Protein AF-A0A0A9GD44-F1 (afdb_monomer_lite)

Foldseek 3Di:
DVVLLVDDLVNCVVVVNDPPVSVVSCVVSPPDPD

Secondary structure (DSSP, 8-state):
--HHHH--HHHHHHTT--HHHHHHHHHHHS----

Radius of gyration: 9.58 Å; chains: 1; bounding box: 25×20×20 Å

Organism: Arundo donax (NCBI:txid35708)

Sequence (34 aa):
MAALRQMGESDLKDMGVPMGPRKKILLAVGPQSK

InterPro domains:
  IPR001660 Sterile alpha motif domain [PF00536] (1-29)
  IPR013761 Sterile alpha motif/pointed domain superfamily [G3DSA:1.10.150.50] (1-34)
  IPR013761 Sterile alpha motif/pointed domain superfamily [SSF47769] (2-30)

pLDDT: mean 84.74, std 11.41, range [56.56, 95.31]

Structure (mmCIF, N/CA/C/O backbone):
data_AF-A0A0A9GD44-F1
#
_entry.id   AF-A0A0A9GD44-F1
#
loop_
_atom_site.group_PDB
_atom_site.id
_atom_site.type_symbol
_atom_site.label_atom_id
_atom_site.label_alt_id
_atom_site.label_comp_id
_atom_site.label_asym_id
_atom_site.label_entity_id
_atom_site.label_seq_id
_atom_site.pdbx_PDB_ins_code
_atom_site.Cartn_x
_atom_site.Cartn_y
_atom_site.Cartn_z
_atom_site.occupancy
_atom_site.B_iso_or_equiv
_atom_site.auth_seq_id
_atom_site.auth_comp_id
_atom_site.auth_asym_id
_atom_site.auth_atom_id
_atom_site.pdbx_PDB_model_num
ATOM 1 N N . MET A 1 1 ? -11.198 -4.215 7.987 1.00 59.34 1 MET A N 1
ATOM 2 C CA . MET A 1 1 ? -9.793 -4.488 7.610 1.00 59.34 1 MET A CA 1
ATOM 3 C C . MET A 1 1 ? -8.871 -3.542 8.372 1.00 59.34 1 MET A C 1
ATOM 5 O O . MET A 1 1 ? -8.732 -2.395 7.972 1.00 59.34 1 MET A O 1
ATOM 9 N N . ALA A 1 2 ? -8.313 -3.987 9.503 1.00 72.00 2 ALA A N 1
ATOM 10 C CA . ALA A 1 2 ? -7.465 -3.149 10.362 1.00 72.00 2 ALA A CA 1
ATOM 11 C C . ALA A 1 2 ? -6.003 -3.081 9.886 1.00 72.00 2 ALA A C 1
ATOM 13 O O . ALA A 1 2 ? -5.387 -2.025 9.983 1.00 72.00 2 ALA A O 1
ATOM 14 N N . ALA A 1 3 ? -5.468 -4.179 9.338 1.00 76.38 3 ALA A N 1
ATOM 15 C CA . ALA A 1 3 ? -4.087 -4.242 8.854 1.00 76.38 3 ALA A CA 1
ATOM 16 C C . ALA A 1 3 ? -3.875 -3.335 7.636 1.00 76.38 3 ALA A C 1
ATOM 18 O O . ALA A 1 3 ? -3.018 -2.467 7.661 1.00 76.38 3 ALA A O 1
ATOM 19 N N . LEU A 1 4 ? -4.743 -3.441 6.625 1.00 81.38 4 LEU A N 1
ATOM 20 C CA . LEU A 1 4 ? -4.619 -2.691 5.370 1.00 81.38 4 LEU A CA 1
ATOM 21 C C . LEU A 1 4 ? -4.606 -1.158 5.555 1.00 81.38 4 LEU A C 1
ATOM 23 O O . LEU A 1 4 ? -4.031 -0.453 4.739 1.00 81.38 4 LEU A O 1
ATOM 27 N N . ARG A 1 5 ? -5.237 -0.641 6.621 1.00 82.00 5 ARG A N 1
ATOM 28 C CA . ARG A 1 5 ? -5.252 0.795 6.964 1.00 82.00 5 ARG A CA 1
ATOM 29 C C . ARG A 1 5 ? -3.948 1.295 7.581 1.00 82.00 5 ARG A C 1
ATOM 31 O O . ARG A 1 5 ? -3.696 2.492 7.554 1.00 82.00 5 ARG A O 1
ATOM 38 N N . GLN A 1 6 ? -3.172 0.395 8.175 1.00 84.81 6 GLN A N 1
ATOM 39 C CA . GLN A 1 6 ? -1.886 0.700 8.802 1.00 84.81 6 GLN A CA 1
ATOM 40 C C . GLN A 1 6 ? -0.720 0.529 7.822 1.00 84.81 6 GLN A C 1
ATOM 42 O O . GLN A 1 6 ? 0.389 0.947 8.127 1.00 84.81 6 GLN A O 1
ATOM 47 N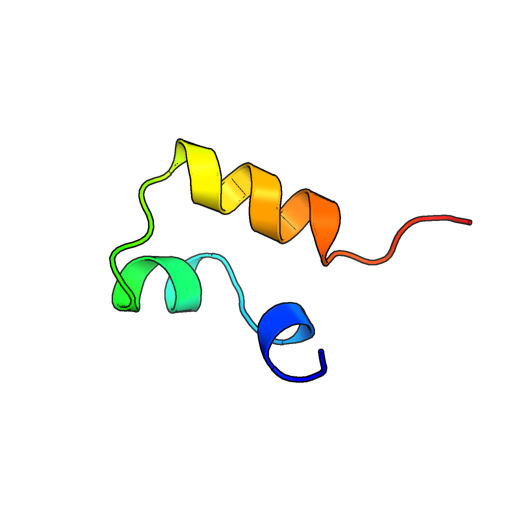 N . MET A 1 7 ? -0.972 -0.071 6.655 1.00 89.25 7 MET A N 1
ATOM 48 C CA . MET A 1 7 ? 0.042 -0.326 5.639 1.00 89.25 7 MET A CA 1
ATOM 49 C C . MET A 1 7 ? 0.333 0.923 4.816 1.00 89.25 7 MET A C 1
ATOM 51 O O . MET A 1 7 ? -0.563 1.519 4.215 1.00 89.25 7 MET A O 1
ATOM 55 N N . GLY A 1 8 ? 1.609 1.283 4.760 1.00 88.81 8 GLY A N 1
ATOM 56 C CA . GLY A 1 8 ? 2.137 2.340 3.920 1.00 88.81 8 GLY A CA 1
ATOM 57 C C . GLY A 1 8 ? 2.592 1.847 2.548 1.00 88.81 8 GLY A C 1
ATOM 58 O O . GLY A 1 8 ? 2.470 0.680 2.167 1.00 88.81 8 GLY A O 1
ATOM 59 N N . GLU A 1 9 ? 3.170 2.769 1.783 1.00 90.44 9 GLU A N 1
ATOM 60 C CA . GLU A 1 9 ? 3.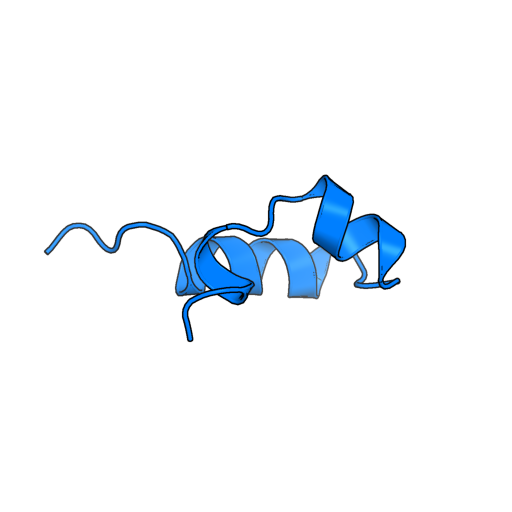720 2.461 0.464 1.00 90.44 9 GLU A CA 1
ATOM 61 C C . GLU A 1 9 ? 4.889 1.460 0.535 1.00 90.44 9 GLU A C 1
ATOM 63 O O . GLU A 1 9 ? 5.067 0.657 -0.384 1.00 90.44 9 GLU A O 1
ATOM 68 N N . SER A 1 10 ? 5.660 1.479 1.623 1.00 92.00 10 SER A N 1
ATOM 69 C CA . SER A 1 10 ? 6.780 0.562 1.861 1.00 92.00 10 SER A CA 1
ATOM 70 C C . SER A 1 10 ? 6.308 -0.856 2.178 1.00 92.00 10 SER A C 1
ATOM 72 O O . SER A 1 10 ? 6.783 -1.795 1.552 1.00 92.00 10 SER A O 1
ATOM 74 N N . ASP A 1 11 ? 5.292 -1.024 3.027 1.00 92.81 11 ASP A N 1
ATOM 75 C CA . ASP A 1 11 ? 4.773 -2.359 3.368 1.00 92.81 11 ASP A CA 1
ATOM 76 C C . ASP A 1 11 ? 4.189 -3.061 2.134 1.00 92.81 11 ASP A C 1
ATOM 78 O O . ASP A 1 11 ? 4.386 -4.253 1.900 1.00 92.81 11 ASP A O 1
ATOM 82 N N . LEU A 1 12 ? 3.511 -2.296 1.273 1.00 92.44 12 LEU A N 1
ATOM 83 C CA . LEU A 1 12 ? 3.021 -2.799 -0.008 1.00 92.44 12 LEU A CA 1
ATOM 84 C C . LEU A 1 12 ? 4.173 -3.120 -0.979 1.00 92.44 12 LEU A C 1
ATOM 86 O O . LEU A 1 12 ? 4.019 -3.983 -1.842 1.00 92.44 12 LEU A O 1
ATOM 90 N N . LYS A 1 13 ? 5.329 -2.457 -0.857 1.00 94.44 13 LYS A N 1
ATOM 91 C CA . LYS A 1 13 ? 6.540 -2.798 -1.619 1.00 94.44 13 LYS A CA 1
ATOM 92 C C . LYS A 1 13 ? 7.104 -4.134 -1.228 1.00 94.44 13 LYS A C 1
ATOM 94 O O . LYS A 1 13 ? 7.396 -4.931 -2.116 1.00 94.44 13 LYS A O 1
ATOM 99 N N . ASP A 1 14 ? 7.215 -4.357 0.065 1.00 95.31 14 ASP A N 1
ATOM 100 C CA . ASP A 1 14 ? 7.867 -5.538 0.604 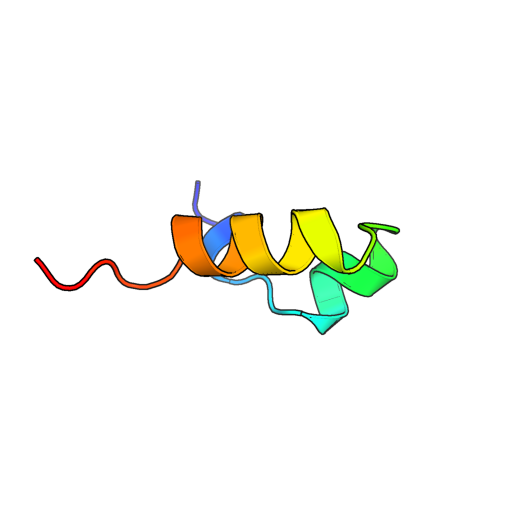1.00 95.31 14 ASP A CA 1
ATOM 101 C C . ASP A 1 14 ? 7.016 -6.791 0.356 1.00 95.31 14 ASP A C 1
ATOM 103 O O . ASP A 1 14 ? 7.551 -7.874 0.145 1.00 95.31 14 ASP A O 1
ATOM 107 N N . MET A 1 15 ? 5.693 -6.631 0.221 1.00 92.88 15 MET A N 1
ATOM 108 C CA . MET A 1 15 ? 4.786 -7.679 -0.269 1.00 92.88 15 MET A CA 1
ATOM 109 C C . MET A 1 15 ? 4.811 -7.904 -1.793 1.00 92.88 15 MET A C 1
ATOM 111 O O . MET A 1 15 ? 4.074 -8.748 -2.300 1.00 92.88 15 MET A O 1
ATOM 115 N 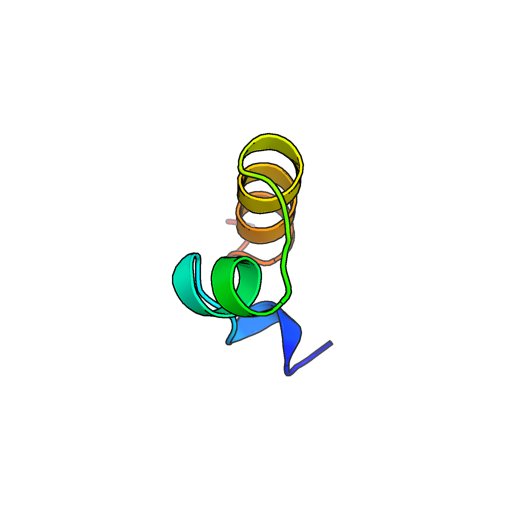N . GLY A 1 16 ? 5.595 -7.138 -2.554 1.00 95.00 16 GLY A N 1
ATOM 116 C CA . GLY A 1 16 ? 5.680 -7.275 -4.010 1.00 95.00 16 GLY A CA 1
ATOM 117 C C . GLY A 1 16 ? 4.543 -6.608 -4.792 1.00 95.00 16 GLY A C 1
ATOM 118 O O . GLY A 1 16 ? 4.348 -6.914 -5.967 1.00 95.00 16 GLY A O 1
ATOM 119 N N . VAL A 1 17 ? 3.792 -5.676 -4.192 1.00 93.19 17 VAL A N 1
ATOM 120 C CA . VAL A 1 17 ? 2.734 -4.946 -4.907 1.00 93.19 17 VAL A CA 1
ATOM 121 C C . VAL A 1 17 ? 3.368 -3.922 -5.859 1.00 93.19 17 VAL A C 1
ATOM 123 O O . VAL A 1 17 ? 4.094 -3.028 -5.403 1.00 93.19 17 VAL A O 1
ATOM 126 N N . PRO A 1 18 ? 3.080 -3.977 -7.172 1.00 94.25 18 PRO A N 1
ATOM 127 C CA . PRO A 1 18 ? 3.622 -3.023 -8.134 1.00 94.25 18 PRO A CA 1
ATOM 128 C C . PRO A 1 18 ? 3.013 -1.620 -7.961 1.00 94.25 18 PRO A C 1
ATOM 130 O O . PRO A 1 18 ? 1.926 -1.451 -7.405 1.00 94.25 18 PRO A O 1
ATOM 133 N N . MET A 1 19 ? 3.700 -0.590 -8.469 1.00 90.94 19 MET A N 1
ATOM 134 C CA . MET A 1 19 ? 3.383 0.827 -8.201 1.00 90.94 19 MET A CA 1
ATOM 135 C C . MET A 1 19 ? 1.946 1.252 -8.563 1.00 90.94 19 MET A C 1
ATOM 137 O O . MET A 1 19 ? 1.365 2.091 -7.878 1.00 90.94 19 MET A O 1
ATOM 141 N N . GLY A 1 20 ? 1.347 0.682 -9.616 1.00 92.31 20 GLY A N 1
ATOM 142 C CA . GLY A 1 20 ? -0.016 1.021 -10.050 1.00 92.31 20 GLY A CA 1
ATOM 143 C C . GLY A 1 20 ? -1.096 0.585 -9.048 1.00 92.31 20 GLY A C 1
ATOM 144 O O . GLY A 1 20 ? -1.814 1.436 -8.517 1.00 92.31 20 GLY A O 1
ATOM 145 N N . PRO A 1 21 ? -1.213 -0.723 -8.749 1.00 94.44 21 PRO A N 1
ATOM 146 C CA . PRO A 1 21 ? -2.104 -1.224 -7.704 1.00 94.44 21 PRO A CA 1
ATOM 147 C C . PRO A 1 21 ? -1.842 -0.598 -6.333 1.00 94.44 21 PRO A C 1
ATOM 149 O O . PRO A 1 21 ? -2.789 -0.313 -5.605 1.00 94.44 21 PRO A O 1
ATOM 152 N N . ARG A 1 22 ? -0.578 -0.305 -6.005 1.00 92.31 22 ARG A N 1
ATOM 153 C CA . ARG A 1 22 ? -0.200 0.283 -4.718 1.00 92.31 22 ARG A CA 1
ATOM 154 C C . ARG A 1 22 ? -0.897 1.617 -4.441 1.00 92.31 22 ARG A C 1
ATOM 156 O O . ARG A 1 22 ? -1.501 1.790 -3.384 1.00 92.31 22 ARG A O 1
ATOM 163 N N . LYS A 1 23 ? -0.885 2.528 -5.418 1.00 90.38 23 LYS A N 1
ATOM 164 C CA . LYS A 1 23 ? -1.563 3.829 -5.307 1.00 90.38 23 LYS A CA 1
ATOM 165 C C . LYS A 1 23 ? -3.079 3.683 -5.176 1.00 90.38 23 LYS A C 1
ATOM 167 O O . LYS A 1 23 ? -3.694 4.419 -4.412 1.00 90.38 23 LYS A O 1
ATOM 172 N N . LYS A 1 24 ? -3.675 2.712 -5.881 1.00 91.62 24 LYS A N 1
ATOM 173 C CA . LYS A 1 24 ? -5.117 2.422 -5.794 1.00 91.62 24 LYS A CA 1
ATOM 174 C C . LYS A 1 24 ? -5.514 1.927 -4.406 1.00 91.62 24 LYS A C 1
ATOM 176 O O . LYS A 1 24 ? -6.537 2.360 -3.889 1.00 91.62 24 LYS A O 1
ATOM 181 N N . ILE A 1 25 ? -4.702 1.055 -3.806 1.00 90.50 25 ILE A N 1
ATOM 182 C CA . ILE A 1 25 ? -4.933 0.546 -2.452 1.00 90.50 25 ILE A CA 1
ATOM 183 C C . ILE A 1 25 ? -4.861 1.703 -1.460 1.00 90.50 25 ILE A C 1
ATOM 185 O O . ILE A 1 25 ? -5.853 1.957 -0.793 1.00 90.50 25 ILE A O 1
ATOM 189 N N . LEU A 1 26 ? -3.762 2.466 -1.428 1.00 87.81 26 LEU A N 1
ATOM 190 C CA . LEU A 1 26 ? -3.605 3.597 -0.500 1.00 87.81 26 LEU A CA 1
ATOM 191 C C . LEU A 1 26 ? -4.744 4.624 -0.608 1.00 87.81 26 LEU A C 1
ATOM 193 O O . LEU A 1 26 ? -5.250 5.077 0.416 1.00 87.81 26 LEU A O 1
ATOM 197 N N . LEU A 1 27 ? -5.202 4.938 -1.826 1.00 88.25 27 LEU A N 1
ATOM 198 C CA . LEU A 1 27 ? -6.370 5.802 -2.047 1.00 88.25 27 LEU A CA 1
ATOM 199 C C . LEU A 1 27 ? -7.673 5.200 -1.503 1.00 88.25 27 LEU A C 1
ATOM 201 O O . LEU A 1 27 ? -8.502 5.926 -0.963 1.00 88.25 27 LEU A O 1
ATOM 205 N N . ALA A 1 28 ? -7.864 3.888 -1.642 1.00 87.88 28 ALA A N 1
ATOM 206 C CA . ALA A 1 28 ? -9.067 3.204 -1.180 1.00 87.88 28 ALA A CA 1
ATOM 207 C C . ALA A 1 28 ? -9.091 2.987 0.344 1.00 87.88 28 ALA A C 1
ATOM 209 O O . ALA A 1 28 ? -10.172 3.001 0.933 1.00 87.88 28 ALA A O 1
ATOM 210 N N . VAL A 1 29 ? -7.930 2.769 0.983 1.00 86.06 29 VAL A N 1
ATOM 211 C CA . VAL A 1 29 ? -7.841 2.533 2.438 1.00 86.06 29 VAL A CA 1
ATOM 212 C C . VAL A 1 29 ? -7.573 3.788 3.264 1.00 86.06 29 VAL A C 1
ATOM 214 O O . VAL A 1 29 ? -7.772 3.748 4.481 1.00 86.06 29 VAL A O 1
ATOM 217 N N . GLY A 1 30 ? -7.144 4.883 2.631 1.00 76.62 30 GLY A N 1
ATOM 218 C CA . GLY A 1 30 ? -6.940 6.170 3.285 1.00 76.62 30 GLY A CA 1
ATOM 219 C C . GLY A 1 30 ? -8.212 6.702 3.959 1.00 76.62 30 GLY A C 1
ATOM 220 O O . GLY A 1 30 ? -9.314 6.186 3.735 1.00 76.62 30 GLY A O 1
ATOM 221 N N . PRO A 1 31 ? -8.091 7.727 4.820 1.00 68.12 31 PRO A N 1
ATOM 222 C CA . PRO A 1 31 ? -9.256 8.399 5.371 1.00 68.12 31 PRO A CA 1
ATOM 223 C C . PRO A 1 31 ? -10.061 8.992 4.210 1.00 68.12 31 PRO A C 1
ATOM 225 O O . PRO A 1 31 ? -9.677 9.998 3.623 1.00 68.12 31 PRO A O 1
ATOM 228 N N . GLN A 1 32 ? -11.165 8.339 3.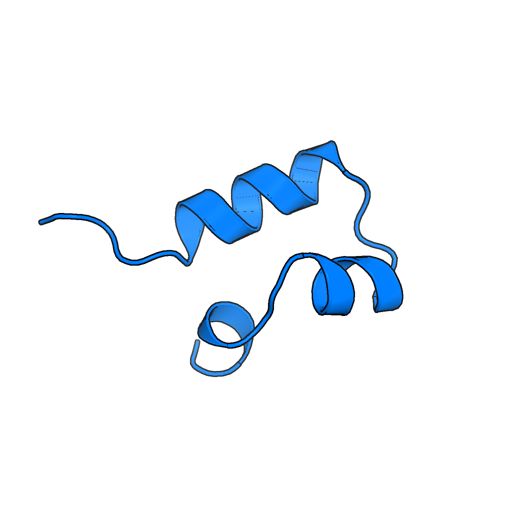847 1.00 63.88 32 GLN A N 1
ATOM 229 C CA . GLN A 1 32 ? -12.171 8.948 2.991 1.00 63.88 32 GLN A CA 1
ATOM 230 C C . GLN A 1 32 ? -12.663 10.183 3.744 1.00 63.88 32 GLN A C 1
ATOM 232 O O . GLN A 1 32 ? -13.270 10.041 4.810 1.00 63.88 32 GLN A O 1
ATOM 237 N N . SER A 1 33 ? -12.355 11.381 3.240 1.00 56.75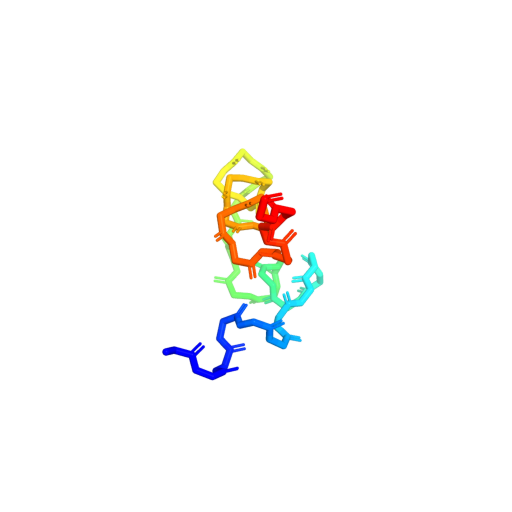 33 SER A N 1
ATOM 238 C CA . SER A 1 33 ? -13.122 12.564 3.626 1.00 56.75 33 SER A CA 1
ATOM 239 C C . SER A 1 33 ? -14.585 12.214 3.392 1.00 56.75 33 SER A C 1
ATOM 241 O O . SER A 1 33 ? -14.954 11.861 2.271 1.00 56.75 33 SER A O 1
ATOM 243 N N . LYS A 1 34 ? -15.362 12.200 4.474 1.00 56.56 34 LYS A N 1
ATOM 244 C CA . LYS A 1 34 ? -16.817 12.118 4.389 1.00 56.56 34 LYS A CA 1
ATOM 245 C C . LYS A 1 34 ? -17.364 13.327 3.648 1.00 56.56 34 LYS A C 1
ATOM 247 O O . LYS A 1 34 ? -16.780 14.420 3.826 1.00 56.56 34 LYS A O 1
#